Protein AF-A0A1L7CNI6-F1 (afdb_monomer_lite)

pLDDT: mean 79.96, std 14.95, range [36.31, 97.69]

Foldseek 3Di:
DPDDADDPVLLVLLVVLVVVVVVVDDLVRSCVVVVHDSVSSVVSVVSCCVPDDPVVVVVVLVVLLVVLVVLLVVLVVVVVVPPVVSVVVNVVSVVVNCVSVVVPPDPPPPPPPPDPVVVVVVVVVVVVVVVVVPD

Radius of gyration: 25.31 Å; chains: 1; bounding box: 78×44×51 Å

Sequence (135 aa):
MTARGMTPKRRERANKVVALHDGGATFEQIAKQLGVSYQSVRTDYEKAMDETRPEQARQVFQKLDRRLNKLHMVCWNKAMKGDLKAVKLSADICKQIAELWGVNGAIKMDVEVSGGEDFAGLLDSIQREVADSGV

Secondary structure (DSSP, 8-state):
----PPPHHHHHHHHHHHHHHHTT--HHHHHHHHTS-HHHHHHHHHHHHHH--HHHHHHHHHHHHHHHHHHHHHHHHHHTTT-HHHHHHHHHHHHHHHHHTTTT----------HHHHHHHHHHHHHHHHHHT--

Structure (mmCIF, N/CA/C/O backbone):
data_AF-A0A1L7CNI6-F1
#
_entry.id   AF-A0A1L7CNI6-F1
#
loop_
_atom_site.group_PDB
_atom_site.id
_atom_site.type_symbol
_atom_site.label_atom_id
_atom_site.label_alt_id
_atom_site.label_comp_id
_atom_site.label_asym_id
_atom_site.label_entity_id
_atom_site.label_seq_id
_atom_site.pdbx_PDB_ins_code
_atom_site.Cartn_x
_atom_site.Cartn_y
_atom_site.Cartn_z
_atom_site.occupancy
_atom_site.B_iso_or_equiv
_atom_site.auth_seq_id
_atom_site.auth_comp_id
_atom_site.auth_asym_id
_atom_site.auth_atom_id
_atom_site.pdbx_PDB_model_num
ATOM 1 N N . MET A 1 1 ? 0.618 16.740 23.839 1.00 36.31 1 MET A N 1
ATOM 2 C CA . MET A 1 1 ? -0.616 16.074 24.313 1.00 36.31 1 MET A CA 1
ATOM 3 C C . MET A 1 1 ? -0.646 14.666 23.742 1.00 36.31 1 MET A C 1
ATOM 5 O O . MET A 1 1 ? -0.835 14.513 22.544 1.00 36.31 1 MET A O 1
ATOM 9 N N . THR A 1 2 ? -0.373 13.648 24.553 1.00 41.44 2 THR A N 1
ATOM 10 C CA . THR A 1 2 ? -0.421 12.238 24.137 1.00 41.44 2 THR A CA 1
ATOM 11 C C . THR A 1 2 ? -1.870 11.875 23.821 1.00 41.44 2 THR A C 1
ATOM 13 O O . THR A 1 2 ? -2.725 11.892 24.706 1.00 41.44 2 THR A O 1
ATOM 16 N N . ALA A 1 3 ? -2.177 11.635 22.544 1.00 55.88 3 ALA A N 1
ATOM 17 C CA . ALA A 1 3 ? -3.527 11.307 22.106 1.00 55.88 3 ALA A CA 1
ATOM 18 C C . ALA A 1 3 ? -4.042 10.069 22.859 1.00 55.88 3 ALA A C 1
ATOM 20 O O . ALA A 1 3 ? -3.361 9.048 22.954 1.00 55.88 3 ALA A O 1
ATOM 21 N N . ARG A 1 4 ? -5.248 10.170 23.423 1.00 65.62 4 ARG A N 1
ATOM 22 C CA . ARG A 1 4 ? -5.923 9.069 24.119 1.00 65.62 4 ARG A CA 1
ATOM 23 C C . ARG A 1 4 ? -6.157 7.941 23.101 1.00 65.62 4 ARG A C 1
ATOM 25 O O . ARG A 1 4 ? -6.874 8.158 22.128 1.00 65.62 4 ARG A O 1
ATOM 32 N N . GLY A 1 5 ? -5.533 6.777 23.301 1.00 71.94 5 GLY A N 1
ATOM 33 C CA . GLY A 1 5 ? -5.673 5.622 22.401 1.00 71.94 5 GLY A CA 1
ATOM 34 C C . GLY A 1 5 ? -7.112 5.094 22.300 1.00 71.94 5 GLY A C 1
ATOM 35 O O . GLY A 1 5 ? -7.994 5.497 23.066 1.00 71.94 5 GLY A O 1
ATOM 36 N N . MET A 1 6 ? -7.364 4.177 21.360 1.00 84.94 6 MET A N 1
ATOM 37 C CA . MET A 1 6 ? -8.686 3.584 21.133 1.00 84.94 6 MET A CA 1
ATOM 38 C C . MET A 1 6 ? -9.289 2.962 22.403 1.00 84.94 6 MET A C 1
ATOM 40 O O . MET A 1 6 ? -8.604 2.335 23.216 1.00 84.94 6 MET A O 1
ATOM 44 N N . THR A 1 7 ? -10.613 3.082 22.552 1.00 90.88 7 THR A N 1
ATOM 45 C CA . THR A 1 7 ? -11.353 2.375 23.608 1.00 90.88 7 THR A CA 1
ATOM 46 C C . THR A 1 7 ? -11.296 0.856 23.379 1.00 90.88 7 THR A C 1
ATOM 48 O O . THR A 1 7 ? -11.183 0.426 22.228 1.00 90.88 7 THR A O 1
ATOM 51 N N . PRO A 1 8 ? -11.429 0.009 24.420 1.00 89.94 8 PRO A N 1
ATOM 52 C CA . PRO A 1 8 ? -11.332 -1.448 24.268 1.00 89.94 8 PRO A CA 1
ATOM 53 C C . PRO A 1 8 ? -12.304 -2.029 23.229 1.00 89.94 8 PRO A C 1
ATOM 55 O O . PRO A 1 8 ? -11.893 -2.780 22.349 1.00 89.94 8 PRO A O 1
ATOM 58 N N . LYS A 1 9 ? -13.573 -1.595 23.257 1.00 92.19 9 LYS A N 1
ATOM 59 C CA . LYS A 1 9 ? -14.595 -2.012 22.278 1.00 92.19 9 LYS A CA 1
ATOM 60 C C . LYS A 1 9 ? -14.229 -1.618 20.847 1.00 92.19 9 LYS A C 1
ATOM 62 O O . LYS A 1 9 ? -14.463 -2.372 19.906 1.00 92.19 9 LYS A O 1
ATOM 67 N N . ARG A 1 10 ? -13.660 -0.421 20.674 1.00 93.00 10 ARG A N 1
ATOM 68 C CA . ARG A 1 10 ? -13.224 0.056 19.362 1.00 93.00 10 ARG A CA 1
ATOM 69 C C . ARG A 1 10 ? -12.016 -0.735 18.869 1.00 93.00 10 ARG A C 1
ATOM 71 O O . ARG A 1 10 ? -11.997 -1.109 17.705 1.00 93.00 10 ARG A O 1
ATOM 78 N N . ARG A 1 11 ? -11.076 -1.066 19.757 1.00 90.94 11 ARG A N 1
ATOM 79 C CA . ARG A 1 11 ? -9.908 -1.896 19.444 1.00 90.94 11 ARG A CA 1
ATOM 80 C C . ARG A 1 11 ? -10.300 -3.306 19.002 1.00 90.94 11 ARG A C 1
ATOM 82 O O . ARG A 1 11 ? -9.776 -3.791 18.010 1.00 90.94 11 ARG A O 1
ATOM 89 N N . GLU A 1 12 ? -11.260 -3.946 19.671 1.00 92.81 12 GLU A N 1
ATOM 90 C CA . GLU A 1 12 ? -11.782 -5.247 19.224 1.00 92.81 12 GLU A CA 1
ATOM 91 C C . GLU A 1 12 ? -12.392 -5.182 17.824 1.00 92.81 12 GLU A C 1
ATOM 93 O O . GLU A 1 12 ? -12.135 -6.053 16.991 1.00 92.81 12 GLU A O 1
ATOM 98 N N . ARG A 1 13 ? -13.196 -4.149 17.546 1.00 94.75 13 ARG A N 1
ATOM 99 C CA . ARG A 1 13 ? -13.771 -3.961 16.212 1.00 94.75 13 ARG A CA 1
ATOM 100 C C . ARG A 1 13 ? -12.679 -3.711 15.176 1.00 94.75 13 ARG A C 1
ATOM 102 O O . ARG A 1 13 ? -12.708 -4.339 14.125 1.00 94.75 13 ARG A O 1
ATOM 109 N N . ALA A 1 14 ? -11.701 -2.871 15.495 1.00 91.31 14 ALA A N 1
ATOM 110 C CA . ALA A 1 14 ? -10.562 -2.582 14.637 1.00 91.31 14 ALA A CA 1
ATOM 111 C C . ALA A 1 14 ? -9.753 -3.852 14.309 1.00 91.31 14 ALA A C 1
ATOM 113 O O . ALA A 1 14 ? -9.476 -4.114 13.143 1.00 91.31 14 ALA A O 1
ATOM 114 N N . ASN A 1 15 ? -9.498 -4.720 15.295 1.00 89.38 15 ASN A N 1
ATOM 115 C CA . ASN A 1 15 ? -8.850 -6.017 15.072 1.00 89.38 15 ASN A CA 1
ATOM 116 C C . ASN A 1 15 ? -9.653 -6.919 14.116 1.00 89.38 15 ASN A C 1
ATOM 118 O O . ASN A 1 15 ? -9.074 -7.562 13.242 1.00 89.38 15 ASN A O 1
ATOM 122 N N . LYS A 1 16 ? -10.988 -6.949 14.241 1.00 93.38 16 LYS A N 1
ATOM 123 C CA . LYS A 1 16 ? -11.863 -7.692 13.314 1.00 93.38 16 LYS A CA 1
ATOM 124 C C . LYS A 1 16 ? -11.824 -7.107 11.904 1.00 93.38 16 LYS A C 1
ATOM 126 O O . LYS A 1 16 ? -11.783 -7.864 10.940 1.00 93.38 16 LYS A O 1
ATOM 131 N N . VAL A 1 17 ? -11.817 -5.779 11.785 1.00 92.00 17 VAL A N 1
ATOM 132 C CA . VAL A 1 17 ? -11.690 -5.082 10.498 1.00 92.00 17 VAL A CA 1
ATOM 133 C C . VAL A 1 17 ? -10.380 -5.464 9.810 1.00 92.00 17 VAL A C 1
ATOM 135 O O . VAL A 1 17 ? -10.413 -5.857 8.647 1.00 92.00 17 VAL A O 1
ATOM 138 N N . VAL A 1 18 ? -9.252 -5.417 10.528 1.00 87.00 18 VAL A N 1
ATOM 139 C CA . VAL A 1 18 ? -7.943 -5.823 9.995 1.00 87.00 18 VAL A CA 1
ATOM 140 C C . VAL A 1 18 ? -7.970 -7.280 9.546 1.00 87.00 18 VAL A C 1
ATOM 142 O O . VAL A 1 18 ? -7.639 -7.553 8.400 1.00 87.00 18 VAL A O 1
ATOM 145 N N . ALA A 1 19 ? -8.449 -8.200 10.388 1.00 84.25 19 ALA A N 1
ATOM 146 C CA . ALA A 1 19 ? -8.500 -9.623 10.056 1.00 84.25 19 ALA A CA 1
ATOM 147 C C . ALA A 1 19 ? -9.363 -9.928 8.815 1.00 84.25 19 ALA A C 1
ATOM 149 O O . ALA A 1 19 ? -8.970 -10.727 7.964 1.00 84.25 19 ALA A O 1
ATOM 150 N N . LEU A 1 20 ? -10.528 -9.286 8.679 1.00 84.19 20 LEU A N 1
ATOM 151 C CA . LEU A 1 20 ? -11.419 -9.480 7.529 1.00 84.19 20 LEU A CA 1
ATOM 152 C C . LEU A 1 20 ? -10.848 -8.868 6.247 1.00 84.19 20 LEU A C 1
ATOM 154 O O . LEU A 1 20 ? -10.873 -9.508 5.194 1.00 84.19 20 LEU A O 1
ATOM 158 N N . HIS A 1 21 ? -10.295 -7.656 6.338 1.00 84.31 21 HIS A N 1
ATOM 159 C CA . HIS A 1 21 ? -9.604 -7.025 5.215 1.00 84.31 21 HIS A CA 1
ATOM 160 C C . HIS A 1 21 ? -8.386 -7.858 4.805 1.00 84.31 21 HIS A C 1
ATOM 162 O O . HIS A 1 21 ? -8.094 -8.044 3.620 1.00 84.31 21 HIS A O 1
ATOM 168 N N . ASP A 1 22 ? -7.726 -8.476 5.785 1.00 76.75 22 ASP A N 1
ATOM 169 C CA . ASP A 1 22 ? -6.652 -9.404 5.523 1.00 76.75 22 ASP A CA 1
ATOM 170 C C . ASP A 1 22 ? -7.119 -10.677 4.809 1.00 76.75 22 ASP A C 1
ATOM 172 O O . ASP A 1 22 ? -6.434 -11.155 3.897 1.00 76.75 22 ASP A O 1
ATOM 176 N N . GLY A 1 23 ? -8.310 -11.169 5.131 1.00 74.56 23 GLY A N 1
ATOM 177 C CA . GLY A 1 23 ? -8.994 -12.223 4.383 1.00 74.56 23 GLY A CA 1
ATOM 178 C C . GLY A 1 23 ? -9.396 -11.830 2.954 1.00 74.56 23 GLY A C 1
ATOM 179 O O . GLY A 1 23 ? -9.768 -12.703 2.176 1.00 74.56 23 GLY A O 1
ATOM 180 N N . GLY A 1 24 ? -9.278 -10.551 2.577 1.00 76.88 24 GLY A N 1
ATOM 181 C CA . GLY A 1 24 ? -9.600 -10.038 1.243 1.00 76.88 24 GLY A CA 1
ATOM 182 C C . GLY A 1 24 ? -10.989 -9.413 1.113 1.00 76.88 24 GLY A C 1
ATOM 183 O O . GLY A 1 24 ? -11.384 -9.085 -0.004 1.00 76.88 24 GLY A O 1
ATOM 184 N N . ALA A 1 25 ? -11.723 -9.235 2.214 1.00 80.56 25 ALA A N 1
ATOM 185 C CA . ALA A 1 25 ? -13.000 -8.530 2.191 1.00 80.56 25 ALA A CA 1
ATOM 186 C C . ALA A 1 25 ? -12.799 -7.021 1.950 1.00 80.56 25 ALA A C 1
ATOM 188 O O . ALA A 1 25 ? -11.878 -6.415 2.503 1.00 80.56 25 ALA A O 1
ATOM 189 N N . THR A 1 26 ? -13.677 -6.400 1.158 1.00 85.56 26 THR A N 1
ATOM 190 C CA . THR A 1 26 ? -13.692 -4.938 0.979 1.00 85.56 26 THR A CA 1
ATOM 191 C C . THR A 1 26 ? -14.268 -4.244 2.214 1.00 85.56 26 THR A C 1
ATOM 193 O O . THR A 1 26 ? -15.004 -4.848 2.999 1.00 85.56 26 THR A O 1
ATOM 196 N N . PHE A 1 27 ? -13.986 -2.954 2.400 1.00 83.56 27 PHE A N 1
ATOM 197 C CA . PHE A 1 27 ? -14.525 -2.209 3.542 1.00 83.56 27 PHE A CA 1
ATOM 198 C C . PHE A 1 27 ? -16.057 -2.129 3.542 1.00 83.56 27 PHE A C 1
ATOM 200 O O . PHE A 1 27 ? -16.656 -2.137 4.613 1.00 83.56 27 PHE A O 1
ATOM 207 N N . GLU A 1 28 ? -16.710 -2.126 2.379 1.00 91.44 28 GLU A N 1
ATOM 208 C CA . GLU A 1 28 ? -18.171 -2.194 2.260 1.00 91.44 28 GLU A CA 1
ATOM 209 C C . GLU A 1 28 ? -18.718 -3.541 2.745 1.00 91.44 28 GLU A C 1
ATOM 211 O O . GLU A 1 28 ? -19.707 -3.587 3.481 1.00 91.44 28 GLU A O 1
ATOM 216 N N . GLN A 1 29 ? -18.058 -4.643 2.372 1.00 85.94 29 GLN A N 1
ATOM 217 C CA . GLN A 1 29 ? -18.419 -5.986 2.834 1.00 85.94 29 GLN A CA 1
ATOM 218 C C . GLN A 1 29 ? -18.256 -6.097 4.354 1.00 85.94 29 GLN A C 1
ATOM 220 O O . GLN A 1 29 ? -19.144 -6.605 5.039 1.00 85.94 29 GLN A O 1
ATOM 225 N N . ILE A 1 30 ? -17.164 -5.547 4.886 1.00 91.75 30 ILE A N 1
ATOM 226 C CA . ILE A 1 30 ? -16.872 -5.525 6.322 1.00 91.75 30 ILE A CA 1
ATOM 227 C C . ILE A 1 30 ? -17.878 -4.650 7.077 1.00 91.75 30 ILE A C 1
ATOM 229 O O . ILE A 1 30 ? -18.378 -5.058 8.121 1.00 91.75 30 ILE A O 1
ATOM 233 N N . ALA A 1 31 ? -18.218 -3.473 6.549 1.00 96.81 31 ALA A N 1
ATOM 234 C CA . ALA A 1 31 ? -19.202 -2.564 7.135 1.00 96.81 31 ALA A CA 1
ATOM 235 C C . ALA A 1 31 ? -20.565 -3.247 7.279 1.00 96.81 31 ALA A C 1
ATOM 237 O O . ALA A 1 31 ? -21.151 -3.257 8.364 1.00 96.81 31 ALA A O 1
ATOM 238 N N . LYS A 1 32 ? -21.013 -3.912 6.206 1.00 97.62 32 LYS A N 1
ATOM 239 C CA . LYS A 1 32 ? -22.242 -4.708 6.203 1.00 97.62 32 LYS A CA 1
ATOM 240 C C . LYS A 1 32 ? -22.177 -5.859 7.209 1.00 97.62 32 LYS A C 1
ATOM 242 O O . LYS A 1 32 ? -23.133 -6.070 7.946 1.00 97.62 32 LYS A O 1
ATOM 247 N N . GLN A 1 33 ? -21.059 -6.584 7.259 1.00 96.88 33 GLN A N 1
ATOM 248 C CA . GLN A 1 33 ? -20.880 -7.729 8.154 1.00 96.88 33 GLN A CA 1
ATOM 249 C C . GLN A 1 33 ? -20.837 -7.330 9.635 1.00 96.88 33 GLN A C 1
ATOM 251 O O . GLN A 1 33 ? -21.362 -8.048 10.482 1.00 96.88 33 GLN A O 1
ATOM 256 N N . LEU A 1 34 ? -20.207 -6.201 9.959 1.00 96.69 34 LEU A N 1
ATOM 257 C CA . LEU A 1 34 ? -20.039 -5.723 11.333 1.00 96.69 34 LEU A CA 1
ATOM 258 C C . LEU A 1 34 ? -21.170 -4.792 11.796 1.00 96.69 34 LEU A C 1
ATOM 260 O O . LEU A 1 34 ? -21.167 -4.382 12.956 1.00 96.69 34 LEU A O 1
ATOM 264 N N . GLY A 1 35 ? -22.114 -4.448 10.916 1.00 97.44 35 GLY A N 1
ATOM 265 C CA . GLY A 1 35 ? -23.239 -3.567 11.234 1.00 97.44 35 GLY A CA 1
ATOM 266 C C . GLY A 1 35 ? -22.813 -2.134 11.567 1.00 97.44 35 GLY A C 1
ATOM 267 O O . GLY A 1 35 ? -23.409 -1.498 12.432 1.00 97.44 35 GLY A O 1
ATOM 268 N N . VAL A 1 36 ? -21.760 -1.629 10.921 1.00 97.12 36 VAL A N 1
ATOM 269 C CA . VAL A 1 36 ? -21.238 -0.267 11.130 1.00 97.12 36 VAL A CA 1
ATOM 270 C C . VAL A 1 36 ? -21.078 0.467 9.803 1.00 97.12 36 VAL A C 1
ATOM 272 O O . VAL A 1 36 ? -21.118 -0.139 8.737 1.00 97.12 36 VAL A O 1
ATOM 275 N N . SER A 1 37 ? -20.889 1.787 9.850 1.00 97.69 37 SER A N 1
ATOM 276 C CA . SER A 1 37 ? -20.674 2.572 8.631 1.00 97.69 37 SER A CA 1
ATOM 277 C C . SER A 1 37 ? -19.333 2.238 7.963 1.00 97.69 37 SER A C 1
ATOM 279 O O . SER A 1 37 ? -18.350 1.933 8.644 1.00 97.69 37 SER A O 1
ATOM 281 N N . TYR A 1 38 ? -19.271 2.383 6.636 1.00 95.56 38 TYR A N 1
ATOM 282 C CA . TYR A 1 38 ? -18.022 2.307 5.868 1.00 95.56 38 TYR A CA 1
ATOM 283 C C . TYR A 1 38 ? -16.935 3.221 6.450 1.00 95.56 38 TYR A C 1
ATOM 285 O O . TYR A 1 38 ? -15.796 2.797 6.643 1.00 95.56 38 TYR A O 1
ATOM 293 N N . GLN A 1 39 ? -17.306 4.456 6.807 1.00 95.44 39 GLN A N 1
ATOM 294 C CA . GLN A 1 39 ? -16.376 5.425 7.382 1.00 95.44 39 GLN A CA 1
ATOM 295 C C . GLN A 1 39 ? -15.787 4.914 8.703 1.00 95.44 39 GLN A C 1
ATOM 297 O O . GLN A 1 39 ? -14.589 5.036 8.932 1.00 95.44 39 GLN A O 1
ATOM 302 N N . SER A 1 40 ? -16.604 4.273 9.549 1.00 94.81 40 SER A N 1
ATOM 303 C CA . SER A 1 40 ? -16.139 3.669 10.803 1.00 94.81 40 SER A CA 1
ATOM 304 C C . SER A 1 40 ? -15.151 2.529 10.564 1.00 94.81 40 SER A C 1
ATOM 306 O O . SER A 1 40 ? -14.150 2.456 11.268 1.00 94.81 40 SER A O 1
ATOM 308 N N . VAL A 1 41 ? -15.402 1.672 9.567 1.00 92.00 41 VAL A N 1
ATOM 309 C CA . VAL A 1 41 ? -14.471 0.601 9.171 1.00 92.00 41 VAL A CA 1
ATOM 310 C C . VAL A 1 41 ? -13.138 1.190 8.728 1.00 92.00 41 VAL A C 1
ATOM 312 O O . VAL A 1 41 ? -12.096 0.773 9.227 1.00 92.00 41 VAL A O 1
ATOM 315 N N . ARG A 1 42 ? -13.168 2.195 7.847 1.00 88.38 42 ARG A N 1
ATOM 316 C CA . ARG A 1 42 ? -11.960 2.852 7.347 1.00 88.38 42 ARG A CA 1
ATOM 317 C C . ARG A 1 42 ? -11.143 3.484 8.473 1.00 88.38 42 ARG A C 1
ATOM 319 O O . ARG A 1 42 ? -9.958 3.200 8.593 1.00 88.38 42 ARG A O 1
ATOM 326 N N . THR A 1 43 ? -11.779 4.279 9.335 1.00 91.12 43 THR A N 1
ATOM 327 C CA . THR A 1 43 ? -11.082 4.939 10.447 1.00 91.12 43 THR A CA 1
ATOM 328 C C . THR A 1 43 ? -10.540 3.935 11.464 1.00 91.12 43 THR A C 1
ATOM 330 O O . THR A 1 43 ? -9.484 4.166 12.043 1.00 91.12 43 THR A O 1
ATOM 333 N N . ASP A 1 44 ? -11.241 2.828 11.711 1.00 90.88 44 ASP A N 1
ATOM 334 C CA . ASP A 1 44 ? -10.752 1.787 12.616 1.00 90.88 44 ASP A CA 1
ATOM 335 C C . ASP A 1 44 ? -9.590 0.997 12.016 1.00 90.88 44 ASP A C 1
ATOM 337 O O . ASP A 1 44 ? -8.664 0.663 12.746 1.00 90.88 44 ASP A O 1
ATOM 341 N N . TYR A 1 45 ? -9.599 0.742 10.706 1.00 87.56 45 TYR A N 1
ATOM 342 C CA . TYR A 1 45 ? -8.458 0.154 10.006 1.00 87.56 45 TYR A CA 1
ATOM 343 C C . TYR A 1 45 ? -7.237 1.078 10.069 1.00 87.56 45 TYR A C 1
ATOM 345 O O . TYR A 1 45 ? -6.169 0.648 10.488 1.00 87.56 45 TYR A O 1
ATOM 353 N N . GLU A 1 46 ? -7.404 2.360 9.729 1.00 82.44 46 GLU A N 1
ATOM 354 C CA . GLU A 1 46 ? -6.339 3.371 9.787 1.00 82.44 46 GLU A CA 1
ATOM 355 C C . GLU A 1 46 ? -5.781 3.504 11.212 1.00 82.44 46 GLU A C 1
ATOM 357 O O . GLU A 1 46 ? -4.574 3.414 11.416 1.00 82.44 46 GLU A O 1
ATOM 362 N N . LYS A 1 47 ? -6.649 3.612 12.227 1.00 84.81 47 LYS A N 1
ATOM 363 C CA . LYS A 1 47 ? -6.209 3.684 13.627 1.00 84.81 47 LYS A CA 1
ATOM 364 C C . LYS A 1 47 ? -5.591 2.390 14.130 1.00 84.81 47 LYS A C 1
ATOM 366 O O . LYS A 1 47 ? -4.684 2.466 14.950 1.00 84.81 47 LYS A O 1
ATOM 371 N N . ALA A 1 48 ? -6.057 1.226 13.673 1.00 83.88 48 ALA A N 1
ATOM 372 C CA . ALA A 1 48 ? -5.389 -0.032 13.973 1.00 83.88 48 ALA A CA 1
ATOM 373 C C . ALA A 1 48 ? -3.966 0.018 13.440 1.00 83.88 48 ALA A C 1
ATOM 375 O O . ALA A 1 48 ? -3.059 -0.161 14.240 1.00 83.88 48 ALA A O 1
ATOM 376 N N . MET A 1 49 ? -3.777 0.341 12.155 1.00 75.88 49 MET A N 1
ATOM 377 C CA . MET A 1 49 ? -2.461 0.466 11.518 1.00 75.88 49 MET A CA 1
ATOM 378 C C . MET A 1 49 ? -1.553 1.473 12.245 1.00 75.88 49 MET A C 1
ATOM 380 O O . MET A 1 49 ? -0.411 1.134 12.540 1.00 75.88 49 MET A O 1
ATOM 384 N N . ASP A 1 50 ? -2.073 2.646 12.624 1.00 74.81 50 ASP A N 1
ATOM 385 C CA . ASP A 1 50 ? -1.341 3.664 13.399 1.00 74.81 50 ASP A CA 1
ATOM 386 C C . ASP A 1 50 ? -0.933 3.177 14.802 1.00 74.81 50 ASP A C 1
ATOM 388 O O . ASP A 1 50 ? 0.169 3.455 15.270 1.00 74.81 50 ASP A O 1
ATOM 392 N N . GLU A 1 51 ? -1.833 2.481 15.508 1.00 77.44 51 GLU A N 1
ATOM 393 C CA . GLU A 1 51 ? -1.569 1.918 16.842 1.00 77.44 51 GLU A CA 1
ATOM 394 C C . GLU A 1 51 ? -0.759 0.617 16.771 1.00 77.44 51 GLU A C 1
ATOM 396 O O . GLU A 1 51 ? -0.395 0.049 17.810 1.00 77.44 51 GLU A O 1
ATOM 401 N N . THR A 1 52 ? -0.492 0.106 15.566 1.00 64.69 52 THR A N 1
ATOM 402 C CA . THR A 1 52 ? 0.121 -1.201 15.427 1.00 64.69 52 THR A CA 1
ATOM 403 C C . THR A 1 52 ? 1.598 -1.154 15.808 1.00 64.69 52 THR A C 1
ATOM 405 O O . THR A 1 52 ? 2.369 -0.310 15.357 1.00 64.69 52 THR A O 1
ATOM 408 N N . ARG A 1 53 ? 2.020 -2.126 16.621 1.00 56.84 53 ARG A N 1
ATOM 409 C CA . ARG A 1 53 ? 3.433 -2.393 16.887 1.00 56.84 53 ARG A CA 1
ATOM 410 C C . ARG A 1 53 ? 4.145 -2.797 15.581 1.00 56.84 53 ARG A C 1
ATOM 412 O O . ARG A 1 53 ? 3.508 -3.334 14.676 1.00 56.84 53 ARG A O 1
ATOM 419 N N . PRO A 1 54 ? 5.471 -2.599 15.481 1.00 59.50 54 PRO A N 1
ATOM 420 C CA . PRO A 1 54 ? 6.256 -2.852 14.265 1.00 59.50 54 PRO A CA 1
ATOM 421 C C . PRO A 1 54 ? 6.059 -4.232 13.608 1.00 59.50 54 PRO A C 1
ATOM 423 O O . PRO A 1 54 ? 6.343 -4.392 12.422 1.00 59.50 54 PRO A O 1
ATOM 426 N N . GLU A 1 55 ? 5.555 -5.234 14.332 1.00 56.97 55 GLU A N 1
ATOM 427 C CA . GLU A 1 55 ? 5.326 -6.574 13.794 1.00 56.97 55 GLU A CA 1
ATOM 428 C C . GLU A 1 55 ? 4.138 -6.692 12.835 1.00 56.97 55 GLU A C 1
ATOM 430 O O . GLU A 1 55 ? 4.301 -7.315 11.787 1.00 56.97 55 GLU A O 1
ATOM 435 N N . GLN A 1 56 ? 2.965 -6.100 13.100 1.00 57.56 56 GLN A N 1
ATOM 436 C CA . GLN A 1 56 ? 1.865 -6.231 12.133 1.00 57.56 56 GLN A CA 1
ATOM 437 C C . GLN A 1 56 ? 2.009 -5.265 10.945 1.00 57.56 56 GLN A C 1
ATOM 439 O O . GLN A 1 56 ? 1.599 -5.609 9.839 1.00 57.56 56 GLN A O 1
ATOM 444 N N . ALA A 1 57 ? 2.707 -4.134 11.109 1.00 64.38 57 ALA A N 1
ATOM 445 C CA . ALA A 1 57 ? 3.162 -3.328 9.970 1.00 64.38 57 ALA A CA 1
ATOM 446 C C . ALA A 1 57 ? 4.079 -4.151 9.041 1.00 64.38 57 ALA A C 1
ATOM 448 O O . ALA A 1 57 ? 3.890 -4.162 7.822 1.00 64.38 57 ALA A O 1
ATOM 449 N N . ARG A 1 58 ? 5.004 -4.941 9.614 1.00 65.88 58 ARG A N 1
ATOM 450 C CA . ARG A 1 58 ? 5.793 -5.928 8.854 1.00 65.88 58 ARG A CA 1
ATOM 451 C C . ARG A 1 58 ? 4.915 -6.988 8.187 1.00 65.88 58 ARG A C 1
ATOM 453 O O . ARG A 1 58 ? 5.204 -7.358 7.054 1.00 65.88 58 ARG A O 1
ATOM 460 N N . GLN A 1 59 ? 3.844 -7.464 8.826 1.00 69.25 59 GLN A N 1
ATOM 461 C CA . GLN A 1 59 ? 2.936 -8.447 8.213 1.00 69.25 59 GLN A CA 1
ATOM 462 C C . GLN A 1 59 ? 2.202 -7.884 6.987 1.00 69.25 59 GLN A C 1
ATOM 464 O O . GLN A 1 59 ? 2.134 -8.559 5.955 1.00 69.25 59 GLN A O 1
ATOM 469 N N . VAL A 1 60 ? 1.702 -6.645 7.065 1.00 72.69 60 VAL A N 1
ATOM 470 C CA . VAL A 1 60 ? 1.060 -5.953 5.932 1.00 72.69 60 VAL A CA 1
ATOM 471 C C . VAL A 1 60 ? 2.058 -5.751 4.792 1.00 72.69 60 VAL A C 1
ATOM 473 O O . VAL A 1 60 ? 1.757 -6.085 3.643 1.00 72.69 60 VAL A O 1
ATOM 476 N N . PHE A 1 61 ? 3.271 -5.302 5.117 1.00 79.31 61 PHE A N 1
ATOM 477 C CA . PHE A 1 61 ? 4.362 -5.139 4.159 1.00 79.31 61 PHE A CA 1
ATOM 478 C C . PHE A 1 61 ? 4.698 -6.454 3.438 1.00 79.31 61 PHE A C 1
ATOM 480 O O . PHE A 1 61 ? 4.615 -6.541 2.215 1.00 79.31 61 PHE A O 1
ATOM 487 N N . GLN A 1 62 ? 4.982 -7.520 4.195 1.00 76.06 62 GLN A N 1
ATOM 488 C CA . GLN A 1 62 ? 5.309 -8.851 3.662 1.00 76.06 62 GLN A CA 1
ATOM 489 C C . GLN A 1 62 ? 4.182 -9.443 2.812 1.00 76.06 62 GLN A C 1
ATOM 491 O O . GLN A 1 62 ? 4.400 -10.285 1.938 1.00 76.06 62 GLN A O 1
ATOM 496 N N . LYS A 1 63 ? 2.935 -9.081 3.100 1.00 82.31 63 LYS A N 1
ATOM 497 C CA . LYS A 1 63 ? 1.787 -9.536 2.325 1.00 82.31 63 LYS A CA 1
ATOM 498 C C . LYS A 1 63 ? 1.672 -8.808 0.992 1.00 82.31 63 LYS A C 1
ATOM 500 O O . LYS A 1 63 ? 1.413 -9.469 -0.016 1.00 82.31 63 LYS A O 1
ATOM 505 N N . LEU A 1 64 ? 1.841 -7.486 0.983 1.00 86.81 64 LEU A N 1
ATOM 506 C CA . LEU A 1 64 ? 1.854 -6.697 -0.250 1.00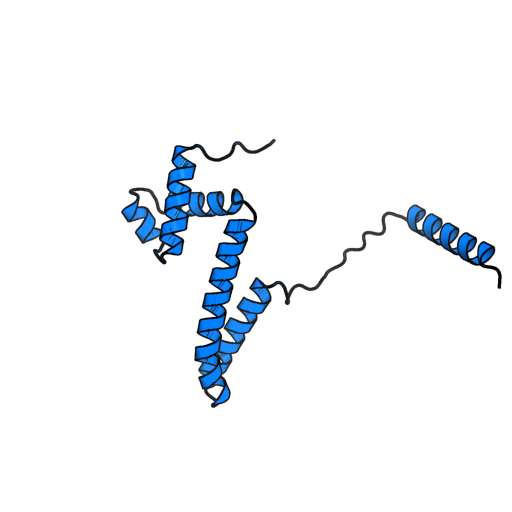 86.81 64 LEU A CA 1
ATOM 507 C C . LEU A 1 64 ? 3.016 -7.123 -1.144 1.00 86.81 64 LEU A C 1
ATOM 509 O O . LEU A 1 64 ? 2.783 -7.432 -2.311 1.00 86.81 64 LEU A O 1
ATOM 513 N N . ASP A 1 65 ? 4.208 -7.282 -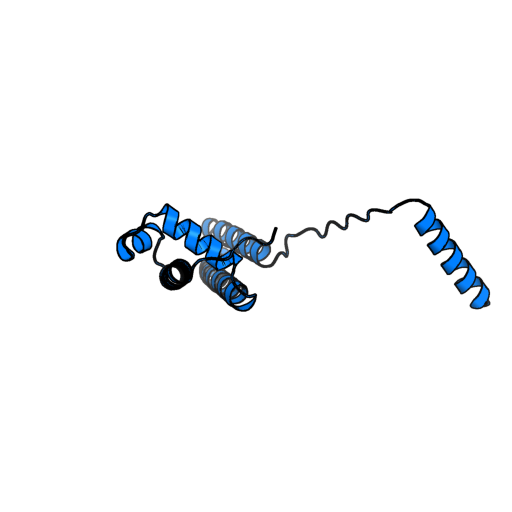0.571 1.00 85.69 65 ASP A N 1
ATOM 514 C CA . ASP A 1 65 ? 5.385 -7.801 -1.268 1.00 85.69 65 ASP A CA 1
ATOM 515 C C . ASP A 1 65 ? 5.098 -9.159 -1.935 1.00 85.69 65 ASP A C 1
ATOM 517 O O . ASP A 1 65 ? 5.259 -9.316 -3.147 1.00 85.69 65 ASP A O 1
ATOM 521 N N . ARG A 1 66 ? 4.539 -10.130 -1.196 1.00 83.94 66 ARG A N 1
ATOM 522 C CA . ARG A 1 66 ? 4.163 -11.438 -1.765 1.00 83.94 66 ARG A CA 1
ATOM 523 C C . ARG A 1 66 ? 3.121 -11.343 -2.881 1.00 83.94 66 ARG A C 1
ATOM 525 O O . ARG A 1 66 ? 3.185 -12.120 -3.833 1.00 83.94 66 ARG A O 1
ATOM 532 N N . ARG A 1 67 ? 2.131 -10.449 -2.769 1.00 89.19 67 ARG A N 1
ATOM 533 C CA . ARG A 1 67 ? 1.093 -10.265 -3.802 1.00 89.19 67 ARG A CA 1
ATOM 534 C C . ARG A 1 67 ? 1.688 -9.671 -5.077 1.00 89.19 67 ARG A C 1
ATOM 536 O O . ARG A 1 67 ? 1.438 -10.210 -6.154 1.00 89.19 67 ARG A O 1
ATOM 543 N N . LEU A 1 68 ? 2.498 -8.623 -4.945 1.00 92.69 68 LEU A N 1
ATOM 544 C CA . LEU A 1 68 ? 3.157 -7.968 -6.073 1.00 92.69 68 LEU A CA 1
ATOM 545 C C . LEU A 1 68 ? 4.137 -8.915 -6.770 1.00 92.69 68 LEU A C 1
ATOM 547 O O . LEU A 1 68 ? 4.061 -9.064 -7.985 1.00 92.69 68 LEU A O 1
ATOM 551 N N . ASN A 1 69 ? 4.961 -9.652 -6.020 1.00 87.12 69 ASN A N 1
ATOM 552 C CA . ASN A 1 69 ? 5.881 -10.636 -6.599 1.00 87.12 69 ASN A CA 1
ATOM 553 C C . ASN A 1 69 ? 5.150 -11.767 -7.344 1.00 87.12 69 ASN A C 1
ATOM 555 O O . ASN A 1 69 ? 5.580 -12.179 -8.422 1.00 87.12 69 ASN A O 1
ATOM 559 N N . LYS A 1 70 ? 4.006 -12.247 -6.832 1.00 89.12 70 LYS A N 1
ATOM 560 C CA . LYS A 1 70 ? 3.182 -13.241 -7.546 1.00 89.12 70 LYS A CA 1
ATOM 561 C C . LYS A 1 70 ? 2.638 -12.704 -8.868 1.00 89.12 70 LYS A C 1
ATOM 563 O O . LYS A 1 70 ? 2.705 -13.409 -9.873 1.00 89.12 70 LYS A O 1
ATOM 568 N N . LEU A 1 71 ? 2.112 -11.477 -8.878 1.00 91.12 71 LEU A N 1
ATOM 569 C CA . LEU A 1 71 ? 1.644 -10.833 -10.110 1.00 91.12 71 LEU A CA 1
ATOM 570 C C . LEU A 1 71 ? 2.799 -10.621 -11.092 1.00 91.12 71 LEU A C 1
ATOM 572 O O . LEU A 1 71 ? 2.661 -10.932 -12.276 1.00 91.12 71 LEU A O 1
ATOM 576 N N . HIS A 1 72 ? 3.950 -10.176 -10.585 1.00 91.69 72 HIS A N 1
ATOM 577 C CA . HIS A 1 72 ? 5.150 -9.968 -11.380 1.00 91.69 72 HIS A CA 1
ATOM 578 C C . HIS A 1 72 ? 5.566 -11.246 -12.111 1.00 91.69 72 HIS A C 1
ATOM 580 O O . HIS A 1 72 ? 5.725 -11.208 -13.326 1.00 91.69 72 HIS A O 1
ATOM 586 N N . MET A 1 73 ? 5.645 -12.393 -11.422 1.00 87.25 73 MET A N 1
ATOM 587 C CA . MET A 1 73 ? 6.011 -13.671 -12.054 1.00 87.25 73 MET A CA 1
ATOM 588 C C . MET A 1 73 ? 5.085 -14.062 -13.216 1.00 87.25 73 MET A C 1
ATOM 590 O O . MET A 1 73 ? 5.550 -14.565 -14.241 1.00 87.25 73 MET A O 1
ATOM 594 N N . VAL A 1 74 ? 3.775 -13.830 -13.081 1.00 89.06 74 VAL A N 1
ATOM 595 C CA . VAL A 1 74 ? 2.796 -14.152 -14.133 1.00 89.06 74 VAL A CA 1
ATOM 596 C C . VAL A 1 74 ? 2.980 -13.244 -15.352 1.00 89.06 74 VAL A C 1
ATOM 598 O O . VAL A 1 74 ? 2.981 -13.728 -16.487 1.00 89.06 74 VAL A O 1
ATOM 601 N N . CYS A 1 75 ? 3.148 -11.939 -15.130 1.00 92.50 75 CYS A N 1
ATOM 602 C CA . CYS A 1 75 ? 3.343 -10.961 -16.201 1.00 92.50 75 CYS A CA 1
ATOM 603 C C . CYS A 1 75 ? 4.713 -11.110 -16.879 1.00 92.50 75 CYS A C 1
ATOM 605 O O . CYS A 1 75 ? 4.793 -11.045 -18.105 1.00 92.50 75 CYS A O 1
ATOM 607 N N . TRP A 1 76 ? 5.763 -11.404 -16.110 1.00 87.38 76 TRP A N 1
ATOM 608 C CA . TRP A 1 76 ? 7.146 -11.500 -16.578 1.00 87.38 76 TRP A CA 1
ATOM 609 C C . TRP A 1 76 ? 7.319 -12.524 -17.700 1.00 87.38 76 TRP A C 1
ATOM 611 O O . TRP A 1 76 ? 7.888 -12.221 -18.746 1.00 87.38 76 TRP A O 1
ATOM 621 N N . ASN A 1 77 ? 6.741 -13.717 -17.541 1.00 89.00 77 ASN A N 1
ATOM 622 C CA . ASN A 1 77 ? 6.831 -14.770 -18.555 1.00 89.00 77 ASN A CA 1
ATOM 623 C C . ASN A 1 77 ? 6.202 -14.375 -19.899 1.00 89.00 77 ASN A C 1
ATOM 625 O O . ASN A 1 77 ? 6.658 -14.830 -20.947 1.00 89.00 77 ASN A O 1
ATOM 629 N N . LYS A 1 78 ? 5.146 -13.553 -19.884 1.00 92.38 78 LYS A N 1
ATOM 630 C CA . LYS A 1 78 ? 4.525 -13.026 -21.108 1.00 92.38 78 LYS A CA 1
ATOM 631 C C . LYS A 1 78 ? 5.321 -11.854 -21.676 1.00 92.38 78 LYS A C 1
ATOM 633 O O . LYS A 1 78 ? 5.528 -11.798 -22.885 1.00 92.38 78 LYS A O 1
ATOM 638 N N . ALA A 1 79 ? 5.813 -10.970 -20.810 1.00 95.06 79 ALA A N 1
ATOM 639 C CA . ALA A 1 79 ? 6.648 -9.836 -21.191 1.00 95.06 79 ALA A CA 1
ATOM 640 C C . AL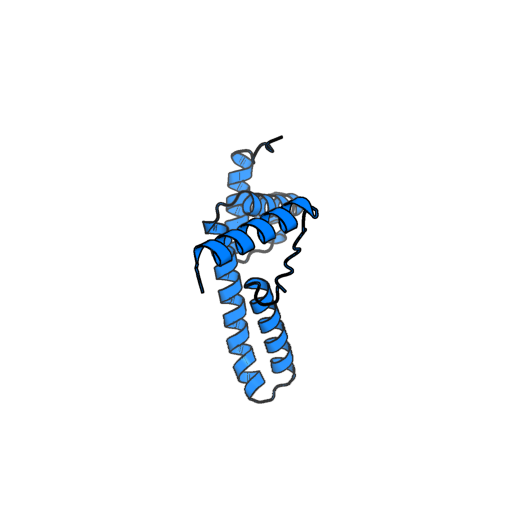A A 1 79 ? 7.917 -10.293 -21.931 1.00 95.06 79 ALA A C 1
ATOM 642 O O . ALA A 1 79 ? 8.200 -9.805 -23.022 1.00 95.06 79 ALA A O 1
ATOM 643 N N . MET A 1 80 ? 8.608 -11.315 -21.413 1.00 93.88 80 MET A N 1
ATOM 644 C CA . MET A 1 80 ? 9.805 -11.900 -22.039 1.00 93.88 80 MET A CA 1
ATOM 645 C C . MET A 1 80 ? 9.538 -12.574 -23.394 1.00 93.88 80 MET A C 1
ATOM 647 O O . MET A 1 80 ? 10.471 -12.822 -24.151 1.00 93.88 80 MET A O 1
ATOM 651 N N . LYS A 1 81 ? 8.272 -12.860 -23.718 1.00 95.62 81 LYS A N 1
ATOM 652 C CA . LYS A 1 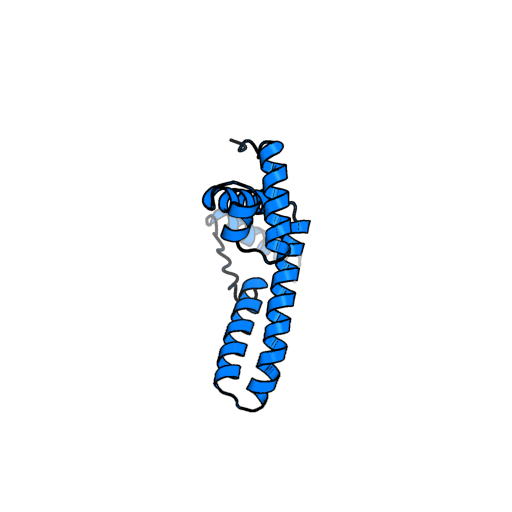81 ? 7.840 -13.391 -25.021 1.00 95.62 81 LYS A CA 1
ATOM 653 C C . LYS A 1 81 ? 7.381 -12.296 -25.993 1.00 95.62 81 LYS A C 1
ATOM 655 O O . LYS A 1 81 ? 6.874 -12.619 -27.061 1.00 95.62 81 LYS A O 1
ATOM 660 N N . GLY A 1 82 ? 7.539 -11.022 -25.632 1.00 94.19 82 GLY A N 1
ATOM 661 C CA . GLY A 1 82 ? 7.221 -9.881 -26.493 1.00 94.19 82 GLY A CA 1
ATOM 662 C C . GLY A 1 82 ? 5.788 -9.354 -26.378 1.00 94.19 82 GLY A C 1
ATOM 663 O O . GLY A 1 82 ? 5.394 -8.507 -27.177 1.00 94.19 82 GLY A O 1
ATOM 664 N N . ASP A 1 83 ? 4.994 -9.799 -25.397 1.00 97.31 83 ASP A N 1
ATOM 665 C CA . ASP A 1 83 ? 3.678 -9.200 -25.143 1.00 97.31 83 ASP A CA 1
ATOM 666 C C . ASP A 1 83 ? 3.845 -7.798 -24.531 1.00 97.31 83 ASP A C 1
ATOM 668 O O . ASP A 1 83 ? 4.106 -7.644 -23.336 1.00 97.31 83 ASP A O 1
ATOM 672 N N . LEU A 1 84 ? 3.666 -6.761 -25.353 1.00 95.38 84 LEU A N 1
ATOM 673 C CA . LEU A 1 84 ? 3.846 -5.361 -24.955 1.00 95.38 84 LEU A CA 1
ATOM 674 C C . LEU A 1 84 ? 2.898 -4.912 -23.830 1.00 95.38 84 LEU A C 1
ATOM 676 O O . LEU A 1 84 ? 3.258 -4.042 -23.034 1.00 95.38 84 LEU A O 1
ATOM 680 N N . LYS A 1 85 ? 1.699 -5.505 -23.713 1.00 95.62 85 LYS A N 1
ATOM 681 C CA . LYS A 1 85 ? 0.793 -5.203 -22.592 1.00 95.62 85 LYS A CA 1
ATOM 682 C C . LYS A 1 85 ? 1.346 -5.787 -21.298 1.00 95.62 85 LYS A C 1
ATOM 684 O O . LYS A 1 85 ? 1.317 -5.119 -20.266 1.00 95.62 85 LYS A O 1
ATOM 689 N N . ALA A 1 86 ? 1.881 -7.004 -21.359 1.00 95.06 86 ALA A N 1
ATOM 690 C CA . ALA A 1 86 ? 2.541 -7.627 -20.219 1.00 95.06 86 ALA A CA 1
ATOM 691 C C . ALA A 1 86 ? 3.822 -6.883 -19.815 1.00 95.06 86 ALA A C 1
ATOM 693 O O . ALA A 1 86 ? 4.052 -6.723 -18.622 1.00 95.06 86 ALA A O 1
ATOM 694 N N . VAL A 1 87 ? 4.602 -6.362 -20.774 1.00 94.69 87 VAL A N 1
ATOM 695 C CA . VAL A 1 87 ? 5.778 -5.512 -20.495 1.00 94.69 87 VAL A CA 1
ATOM 696 C C . VAL A 1 87 ? 5.382 -4.291 -19.666 1.00 94.69 87 VAL A C 1
ATOM 698 O O . VAL A 1 87 ? 5.987 -4.037 -18.626 1.00 94.69 87 VAL A O 1
ATOM 701 N N . LYS A 1 88 ? 4.333 -3.568 -20.080 1.00 96.81 88 LYS A N 1
ATOM 702 C CA . LYS A 1 88 ? 3.847 -2.397 -19.338 1.00 96.81 88 LYS A CA 1
ATOM 703 C C . LYS A 1 88 ? 3.386 -2.767 -17.924 1.00 96.81 88 LYS A C 1
ATOM 705 O O . LYS A 1 88 ? 3.806 -2.131 -16.965 1.00 96.81 88 LYS A O 1
ATOM 710 N N . LEU A 1 89 ? 2.581 -3.824 -17.791 1.00 96.06 89 LEU A N 1
ATOM 711 C CA . LEU A 1 89 ? 2.114 -4.302 -16.484 1.00 96.06 89 LEU A CA 1
ATOM 712 C C . LEU A 1 89 ? 3.273 -4.734 -15.574 1.00 96.06 89 LEU A C 1
ATOM 714 O O . LEU A 1 89 ? 3.275 -4.401 -14.393 1.00 96.06 89 LEU A O 1
ATOM 718 N N . SER A 1 90 ? 4.270 -5.442 -16.110 1.00 94.75 90 SER A N 1
ATOM 719 C CA . SER A 1 90 ? 5.475 -5.816 -15.365 1.00 94.75 90 SER A CA 1
ATOM 720 C C . SER A 1 90 ? 6.249 -4.587 -14.887 1.00 94.75 90 SER A C 1
ATOM 722 O O . SER A 1 90 ? 6.644 -4.554 -13.725 1.00 94.75 90 SER A O 1
ATOM 724 N N . ALA A 1 91 ? 6.415 -3.562 -15.728 1.00 94.38 91 ALA A N 1
ATOM 725 C CA . ALA A 1 91 ? 7.075 -2.315 -15.337 1.00 94.38 91 ALA A CA 1
ATOM 726 C C . ALA A 1 91 ? 6.319 -1.582 -14.211 1.00 94.38 91 ALA A C 1
ATOM 728 O O . ALA A 1 91 ? 6.940 -1.147 -13.240 1.00 94.38 91 ALA A O 1
ATOM 729 N N . ASP A 1 92 ? 4.986 -1.509 -14.293 1.00 96.19 92 ASP A N 1
ATOM 730 C CA . ASP A 1 92 ? 4.147 -0.895 -13.256 1.00 96.19 92 ASP A CA 1
ATOM 731 C C . ASP A 1 92 ? 4.231 -1.658 -11.920 1.00 96.19 92 ASP A C 1
ATOM 733 O O . ASP A 1 92 ? 4.292 -1.043 -10.853 1.00 96.19 92 ASP A O 1
ATOM 737 N N . ILE A 1 93 ? 4.283 -2.994 -11.958 1.00 94.38 93 ILE A N 1
ATOM 738 C CA . ILE A 1 93 ? 4.467 -3.822 -10.756 1.00 94.38 93 ILE A CA 1
ATOM 739 C C . ILE A 1 93 ? 5.866 -3.612 -10.160 1.00 94.38 93 ILE A C 1
ATOM 741 O O . ILE A 1 93 ? 5.983 -3.424 -8.951 1.00 94.38 93 ILE A O 1
ATOM 745 N N . CYS A 1 94 ? 6.921 -3.590 -10.982 1.00 92.19 94 CYS A N 1
ATOM 746 C CA . CYS A 1 94 ? 8.283 -3.304 -10.522 1.00 92.19 94 CYS A CA 1
ATOM 747 C C . CYS A 1 94 ? 8.383 -1.936 -9.843 1.00 92.19 94 CYS A C 1
ATOM 749 O O . CYS A 1 94 ? 9.028 -1.817 -8.803 1.00 92.19 94 CYS A O 1
ATOM 751 N N . LYS A 1 95 ? 7.704 -0.917 -10.385 1.00 94.12 95 LYS A N 1
ATOM 752 C CA . LYS A 1 95 ? 7.629 0.409 -9.766 1.00 94.12 95 LYS A CA 1
ATOM 753 C C . LYS A 1 95 ? 6.995 0.345 -8.374 1.00 94.12 95 LYS A C 1
ATOM 755 O O . LYS A 1 95 ? 7.578 0.871 -7.432 1.00 94.12 95 LYS A O 1
ATOM 760 N N . GLN A 1 96 ? 5.861 -0.342 -8.229 1.00 93.38 96 GLN A N 1
ATOM 761 C CA . GLN A 1 96 ? 5.191 -0.506 -6.931 1.00 93.38 96 GLN A CA 1
ATOM 762 C C . GLN A 1 96 ? 6.048 -1.280 -5.921 1.00 93.38 96 GLN A C 1
ATOM 764 O O . GLN A 1 96 ? 6.057 -0.940 -4.743 1.00 93.38 96 GLN A O 1
ATOM 769 N N . ILE A 1 97 ? 6.793 -2.300 -6.365 1.00 90.00 97 ILE A N 1
ATOM 770 C CA . ILE A 1 97 ? 7.752 -3.020 -5.513 1.00 90.00 97 ILE A CA 1
ATOM 771 C C . ILE A 1 97 ? 8.869 -2.068 -5.066 1.00 90.00 97 ILE A C 1
ATOM 773 O O . ILE A 1 97 ? 9.165 -1.988 -3.878 1.00 90.00 97 ILE A O 1
ATOM 777 N N . ALA A 1 98 ? 9.465 -1.303 -5.979 1.00 87.75 98 ALA A N 1
ATOM 778 C CA . ALA A 1 98 ? 10.534 -0.364 -5.643 1.00 87.75 98 ALA A CA 1
ATOM 779 C C . ALA A 1 98 ? 10.064 0.771 -4.710 1.00 87.75 98 ALA A C 1
ATOM 781 O O . ALA A 1 98 ? 10.820 1.198 -3.839 1.00 87.75 98 ALA A O 1
ATOM 782 N N . GLU A 1 99 ? 8.817 1.227 -4.848 1.00 89.12 99 GLU A N 1
ATOM 783 C CA . GLU A 1 99 ? 8.171 2.160 -3.915 1.00 89.12 99 GLU A CA 1
ATOM 784 C C . GLU A 1 99 ? 7.930 1.518 -2.545 1.00 89.12 99 GLU A C 1
ATOM 786 O O . GLU A 1 99 ? 8.266 2.123 -1.530 1.00 89.12 99 GLU A O 1
ATOM 791 N N . LEU A 1 100 ? 7.420 0.279 -2.508 1.00 86.31 100 LEU A N 1
ATOM 792 C CA . LEU A 1 100 ? 7.206 -0.471 -1.269 1.00 86.31 100 LEU A CA 1
ATOM 793 C C . LEU A 1 100 ? 8.517 -0.620 -0.488 1.00 86.31 100 LEU A C 1
ATOM 795 O O . LEU A 1 100 ? 8.555 -0.342 0.703 1.00 86.31 100 LEU A O 1
ATOM 799 N N . TRP A 1 101 ? 9.602 -1.006 -1.157 1.00 83.50 101 TRP A N 1
ATOM 800 C CA . TRP A 1 101 ? 10.917 -1.189 -0.539 1.00 83.50 101 TRP A CA 1
ATOM 801 C C . TRP A 1 101 ? 11.712 0.112 -0.349 1.00 83.50 101 TRP A C 1
ATOM 803 O O . TRP A 1 101 ? 12.819 0.072 0.182 1.00 83.50 101 TRP A O 1
ATOM 813 N N . GLY A 1 102 ? 11.178 1.261 -0.774 1.00 82.38 102 GLY A N 1
ATOM 814 C CA . GLY A 1 102 ? 11.848 2.558 -0.650 1.00 82.38 102 GLY A CA 1
ATOM 815 C C . GLY A 1 102 ? 13.092 2.725 -1.532 1.00 82.38 102 GLY A C 1
ATOM 816 O O . GLY A 1 102 ? 13.834 3.685 -1.356 1.00 82.38 102 GLY A O 1
ATOM 817 N N . VAL A 1 103 ? 13.317 1.835 -2.505 1.00 78.25 103 VAL A N 1
ATOM 818 C CA . VAL A 1 103 ? 14.493 1.843 -3.400 1.00 78.25 103 VAL A CA 1
ATOM 819 C C . VAL A 1 103 ? 14.491 3.066 -4.323 1.00 78.25 103 VAL A C 1
ATOM 821 O O . VAL A 1 103 ? 15.545 3.560 -4.707 1.00 78.25 103 VAL A O 1
ATOM 824 N N . ASN A 1 104 ? 13.305 3.590 -4.641 1.00 73.88 104 ASN A N 1
ATOM 825 C CA . ASN A 1 104 ? 13.146 4.815 -5.431 1.00 73.88 104 ASN A CA 1
ATOM 826 C C . ASN A 1 104 ? 13.349 6.104 -4.613 1.00 73.88 104 ASN A C 1
ATOM 828 O O . ASN A 1 104 ? 13.274 7.200 -5.171 1.00 73.88 104 ASN A O 1
ATOM 832 N N . GLY A 1 105 ? 13.558 6.004 -3.297 1.00 65.19 105 GLY A N 1
ATOM 833 C CA . GLY A 1 105 ? 13.820 7.160 -2.452 1.00 65.19 105 GLY A CA 1
ATOM 834 C C . GLY A 1 105 ? 15.210 7.722 -2.729 1.00 65.19 105 GLY A C 1
ATOM 835 O O . GLY A 1 105 ? 16.211 7.112 -2.363 1.00 65.19 105 GLY A O 1
ATOM 836 N N . ALA A 1 106 ? 15.288 8.908 -3.335 1.00 56.53 106 ALA A N 1
ATOM 837 C CA . ALA A 1 106 ? 16.512 9.694 -3.278 1.00 56.53 106 ALA A CA 1
ATOM 838 C C . ALA A 1 106 ? 16.799 10.019 -1.805 1.00 56.53 106 ALA A C 1
ATOM 840 O O . ALA A 1 106 ? 15.967 10.638 -1.137 1.00 56.53 106 ALA A O 1
ATOM 841 N N . ILE A 1 107 ? 17.971 9.626 -1.303 1.00 56.66 107 ILE A N 1
ATOM 842 C CA . ILE A 1 107 ? 18.469 10.111 -0.016 1.00 56.66 107 ILE A CA 1
ATOM 843 C C . ILE A 1 107 ? 18.794 11.597 -0.216 1.00 56.66 107 ILE A C 1
ATOM 845 O O . ILE A 1 107 ? 19.894 11.953 -0.629 1.00 56.66 107 ILE A O 1
ATOM 849 N N . LYS A 1 108 ? 17.822 12.483 0.014 1.00 49.81 108 LYS A N 1
ATOM 850 C CA . LYS A 1 108 ? 18.114 13.904 0.200 1.00 49.81 108 LYS A CA 1
ATOM 851 C C . LYS A 1 108 ? 18.691 14.059 1.601 1.00 49.81 108 LYS A C 1
ATOM 853 O O . LYS A 1 108 ? 17.950 14.064 2.578 1.00 49.81 108 LYS A O 1
ATOM 858 N N . MET A 1 109 ? 20.015 14.124 1.690 1.00 51.88 109 MET A N 1
ATOM 859 C CA . MET A 1 109 ? 20.672 14.662 2.876 1.00 51.88 109 MET A CA 1
ATOM 860 C C . MET A 1 109 ? 20.514 16.181 2.828 1.00 51.88 109 MET A C 1
ATOM 862 O O . MET A 1 109 ? 21.267 16.851 2.125 1.00 51.88 109 MET A O 1
ATOM 866 N N . ASP A 1 110 ? 19.527 16.717 3.544 1.00 48.41 110 ASP A N 1
ATOM 867 C CA . ASP A 1 110 ? 19.572 18.122 3.946 1.00 48.41 110 ASP A CA 1
ATOM 868 C C . ASP A 1 110 ? 20.639 18.230 5.037 1.00 48.41 110 ASP A C 1
ATOM 870 O O . ASP A 1 110 ? 20.405 17.926 6.206 1.00 48.41 110 ASP A O 1
ATOM 874 N N . VAL A 1 111 ? 21.861 18.576 4.628 1.00 56.47 111 VAL A N 1
ATOM 875 C CA . VAL A 1 111 ? 22.896 19.006 5.567 1.00 56.47 111 VAL A CA 1
ATOM 876 C C . VAL A 1 111 ? 22.590 20.459 5.896 1.00 56.47 111 VAL A C 1
ATOM 878 O O . VAL A 1 111 ? 23.013 21.376 5.194 1.00 56.47 111 VAL A O 1
ATOM 881 N N . GLU A 1 112 ? 21.810 20.668 6.949 1.00 53.69 112 GLU A N 1
ATOM 882 C CA . GLU A 1 112 ? 21.679 21.982 7.562 1.00 53.69 112 GLU A CA 1
ATOM 883 C C . GLU A 1 112 ? 22.994 22.259 8.305 1.00 53.69 112 GLU A C 1
ATOM 885 O O . GLU A 1 112 ? 23.224 21.767 9.408 1.00 53.69 112 GLU A O 1
ATOM 890 N N . VAL A 1 113 ? 23.921 22.974 7.660 1.00 59.03 113 VAL A N 1
ATOM 891 C CA . VAL A 1 113 ? 25.113 23.486 8.346 1.00 59.03 113 VAL A CA 1
ATOM 892 C C . VAL A 1 113 ? 24.638 24.623 9.245 1.00 59.03 113 VAL A C 1
ATOM 894 O O . VAL A 1 113 ? 24.417 25.742 8.775 1.00 59.03 113 VAL A O 1
ATOM 897 N N . SER A 1 114 ? 24.437 24.336 10.531 1.00 55.03 114 SER A N 1
ATOM 898 C CA . SER A 1 114 ? 24.135 25.342 11.548 1.00 55.03 114 SER A CA 1
ATOM 899 C C . SER A 1 114 ? 25.357 26.221 11.806 1.00 55.03 114 SER A C 1
ATOM 901 O O . SER A 1 114 ? 26.076 26.049 12.776 1.00 55.03 114 SER A O 1
ATOM 903 N N . GLY A 1 115 ? 25.572 27.203 10.933 1.00 55.72 115 GLY A N 1
ATOM 904 C CA . GLY A 1 115 ? 26.458 28.336 11.194 1.00 55.72 115 GLY A CA 1
ATOM 905 C C . GLY A 1 115 ? 27.961 28.032 11.176 1.00 55.72 115 GLY A C 1
ATOM 906 O O . GLY A 1 115 ? 28.435 26.925 11.405 1.00 55.72 115 GLY A O 1
ATOM 907 N N . GLY A 1 116 ? 28.745 29.070 10.881 1.00 57.69 116 GLY A N 1
ATOM 908 C CA . GLY A 1 116 ? 30.201 28.983 10.732 1.00 57.69 116 GLY A CA 1
ATOM 909 C C . GLY A 1 116 ? 30.976 28.640 12.009 1.00 57.69 116 GLY A C 1
ATOM 910 O O . GLY A 1 116 ? 32.171 28.381 11.910 1.00 57.69 116 GLY A O 1
ATOM 911 N N . GLU A 1 117 ? 30.330 28.608 13.179 1.00 59.28 117 GLU A N 1
ATOM 912 C CA . GLU A 1 117 ? 30.969 28.241 14.452 1.00 59.28 117 GLU A CA 1
ATOM 913 C C . GLU A 1 117 ? 31.290 26.738 14.517 1.00 59.28 117 GLU A C 1
ATOM 915 O O . GLU A 1 117 ? 32.395 26.371 14.917 1.00 59.28 117 GLU A O 1
ATOM 920 N N . ASP A 1 118 ? 30.401 25.876 14.006 1.00 62.16 118 ASP A N 1
ATOM 921 C CA . ASP A 1 118 ? 30.620 24.422 13.984 1.00 62.16 118 ASP A CA 1
ATOM 922 C C . ASP A 1 118 ? 31.673 24.014 12.941 1.00 62.16 118 ASP A C 1
AT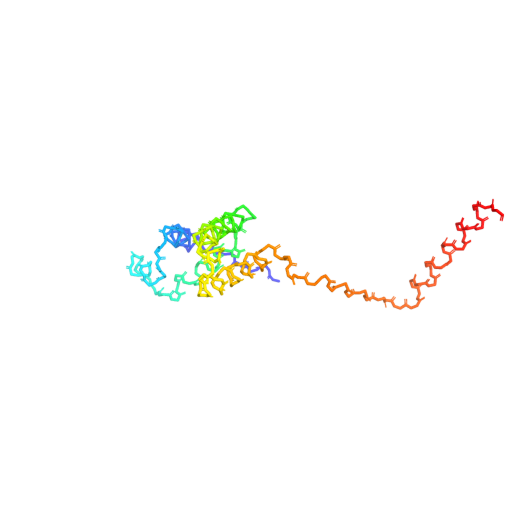OM 924 O O . ASP A 1 118 ? 32.481 23.114 13.173 1.00 62.16 118 ASP A O 1
ATOM 928 N N . PHE A 1 119 ? 31.727 24.712 11.801 1.00 63.56 119 PHE A N 1
ATOM 929 C CA . PHE A 1 119 ? 32.733 24.448 10.766 1.00 63.56 119 PHE A CA 1
ATOM 930 C C . PHE A 1 119 ? 34.127 24.951 11.169 1.00 63.56 119 PHE A C 1
ATOM 932 O O . PHE A 1 119 ? 35.122 24.277 10.900 1.00 63.56 119 PHE A O 1
ATOM 939 N N . ALA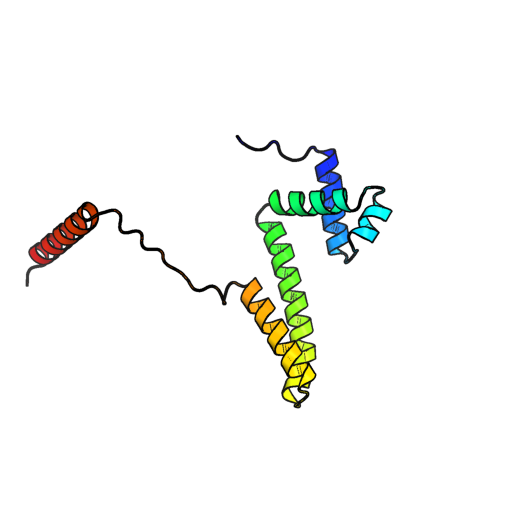 A 1 120 ? 34.213 26.100 11.848 1.00 68.88 120 ALA A N 1
ATOM 940 C CA . ALA A 1 120 ? 35.471 26.602 12.397 1.00 68.88 120 ALA A CA 1
ATOM 941 C C . ALA A 1 120 ? 36.016 25.673 13.494 1.00 68.88 120 ALA A C 1
ATOM 943 O O . ALA A 1 120 ? 37.199 25.345 13.472 1.00 68.88 120 ALA A O 1
ATOM 944 N N . GLY A 1 121 ? 35.153 25.173 14.388 1.00 70.44 121 GLY A N 1
ATOM 945 C CA . GLY A 1 121 ? 35.535 24.178 15.395 1.00 70.44 121 GLY A CA 1
ATOM 946 C C . GLY A 1 121 ? 36.001 22.851 14.784 1.00 70.44 121 GLY A C 1
ATOM 947 O O . GLY A 1 121 ? 36.984 22.266 15.244 1.00 70.44 121 GLY A O 1
ATOM 948 N N . LEU A 1 122 ? 35.347 22.403 13.705 1.00 71.25 122 LEU A N 1
ATOM 949 C CA . LEU A 1 122 ? 35.756 21.215 12.953 1.00 71.25 122 LEU A CA 1
ATOM 950 C C . LEU A 1 122 ? 37.136 21.407 12.298 1.00 71.25 122 LEU A C 1
ATOM 952 O O . LEU A 1 122 ? 37.994 20.534 12.425 1.00 71.25 122 LEU A O 1
ATOM 956 N N . LEU A 1 123 ? 37.384 22.550 11.650 1.00 72.50 123 LEU A N 1
ATOM 957 C CA . LEU A 1 123 ? 38.684 22.872 11.048 1.00 72.50 123 LEU A CA 1
ATOM 958 C C . LEU A 1 123 ? 39.810 22.959 12.088 1.00 72.50 123 LEU A C 1
ATOM 960 O O . LEU A 1 123 ? 40.885 22.409 11.851 1.00 72.50 123 LEU A O 1
ATOM 964 N N . ASP A 1 124 ? 39.556 23.575 13.244 1.00 75.88 124 ASP A N 1
ATOM 965 C CA . ASP A 1 124 ? 40.516 23.650 14.354 1.00 75.88 124 ASP A CA 1
ATOM 966 C C . ASP A 1 124 ? 40.885 22.254 14.882 1.00 75.88 124 ASP A C 1
ATOM 968 O O . ASP A 1 124 ? 42.045 21.984 15.207 1.00 75.88 124 ASP A O 1
ATOM 972 N N . SER A 1 125 ? 39.906 21.345 14.944 1.00 71.06 125 SER A N 1
ATOM 973 C CA . SER A 1 125 ? 40.131 19.965 15.384 1.00 71.06 125 SER A CA 1
ATOM 974 C C . SER A 1 125 ? 40.990 19.171 14.393 1.00 71.06 125 SER A C 1
ATOM 976 O O . SER A 1 125 ? 41.944 18.515 14.808 1.00 71.06 125 SER A O 1
ATOM 978 N N . ILE A 1 126 ? 40.743 19.331 13.086 1.00 73.50 126 ILE A N 1
ATOM 979 C CA . ILE A 1 126 ? 41.528 18.694 12.018 1.00 73.50 126 ILE A CA 1
ATOM 980 C C . ILE A 1 126 ? 42.957 19.257 11.986 1.00 73.50 126 ILE A C 1
ATOM 982 O O . ILE A 1 126 ? 43.915 18.504 11.828 1.00 73.50 126 ILE A O 1
ATOM 986 N N . GLN A 1 127 ? 43.135 20.570 12.166 1.00 71.44 127 GLN A N 1
ATOM 987 C CA . GLN A 1 127 ? 44.465 21.189 12.192 1.00 71.44 127 GLN A CA 1
ATOM 988 C C . GLN A 1 127 ? 45.309 20.735 13.389 1.00 71.44 127 GLN A C 1
ATOM 990 O O . GLN A 1 127 ? 46.510 20.519 13.227 1.00 71.44 127 GLN A O 1
ATOM 995 N N . ARG A 1 128 ? 44.705 20.545 14.572 1.00 73.25 128 ARG A N 1
ATOM 996 C CA . ARG A 1 128 ? 45.411 19.981 15.737 1.00 73.25 128 ARG A CA 1
ATOM 997 C C . ARG A 1 128 ? 45.789 18.521 15.530 1.00 73.25 128 ARG A C 1
ATOM 999 O O . ARG A 1 128 ? 46.909 18.147 15.849 1.00 73.25 128 ARG A O 1
ATOM 1006 N N . GLU A 1 129 ? 44.898 17.724 14.949 1.00 68.50 129 GLU A N 1
ATOM 1007 C CA . GLU A 1 129 ? 45.164 16.309 14.677 1.00 68.50 129 GLU A CA 1
ATOM 1008 C C . GLU A 1 129 ? 46.284 16.124 13.638 1.00 68.50 129 GLU A C 1
ATOM 1010 O O . GLU A 1 129 ? 47.137 15.255 13.800 1.00 68.50 129 GLU A O 1
ATOM 1015 N N . VAL A 1 130 ? 46.356 16.989 12.619 1.00 67.19 130 VAL A N 1
ATOM 1016 C CA . VAL A 1 130 ? 47.462 17.008 11.643 1.00 67.19 130 VAL A CA 1
ATOM 1017 C C . VAL A 1 130 ? 48.776 17.499 12.268 1.00 67.19 130 VAL A C 1
ATOM 1019 O O . VAL A 1 130 ? 49.832 16.967 11.933 1.00 67.19 130 VAL A O 1
ATOM 1022 N N . ALA A 1 131 ? 48.736 18.463 13.195 1.00 67.00 131 ALA A N 1
ATOM 1023 C CA . ALA A 1 131 ? 49.924 18.941 13.910 1.00 67.00 131 ALA A CA 1
ATOM 1024 C C . ALA A 1 131 ? 50.483 17.906 14.908 1.00 67.00 131 ALA A C 1
ATOM 1026 O O . ALA A 1 131 ? 51.700 17.771 15.021 1.00 67.00 131 ALA A O 1
ATOM 1027 N N . ASP A 1 132 ? 49.613 17.143 15.577 1.00 58.72 132 ASP A N 1
ATOM 1028 C CA . ASP A 1 132 ? 50.003 16.050 16.481 1.00 58.72 132 ASP A CA 1
ATOM 1029 C C . ASP A 1 132 ? 50.407 14.766 15.727 1.00 58.72 132 ASP A C 1
ATOM 1031 O O . ASP A 1 132 ? 51.141 13.939 16.269 1.00 58.72 132 ASP A O 1
ATOM 1035 N N . SER A 1 133 ? 49.983 14.603 14.466 1.00 57.56 133 SER A N 1
ATOM 1036 C CA . SER A 1 133 ? 50.327 13.443 13.621 1.00 57.56 133 SER A CA 1
ATOM 1037 C C . SER A 1 133 ? 51.672 13.556 12.890 1.00 57.56 133 SER A C 1
ATOM 1039 O O . SER A 1 133 ? 52.021 12.632 12.159 1.00 57.56 133 SER A O 1
ATOM 1041 N N . GLY A 1 134 ? 52.421 14.647 13.088 1.00 57.16 134 GLY A N 1
ATOM 1042 C CA . GLY A 1 134 ? 53.847 14.783 12.766 1.00 57.16 134 GLY A CA 1
ATOM 1043 C C . GLY A 1 134 ? 54.342 14.078 11.494 1.00 57.16 134 GLY A C 1
ATOM 1044 O O . GLY A 1 134 ? 54.955 13.011 11.580 1.00 57.16 134 GLY A O 1
ATOM 1045 N N . VAL A 1 135 ? 54.163 14.728 10.339 1.00 49.59 135 VAL A N 1
ATOM 1046 C CA . VAL A 1 135 ? 55.079 14.611 9.187 1.00 49.59 135 VAL A CA 1
ATOM 1047 C C . VAL A 1 135 ? 55.766 15.951 8.988 1.00 49.59 135 VAL A C 1
ATOM 1049 O O . VAL A 1 135 ? 55.043 16.972 8.977 1.00 49.59 135 VAL A O 1
#

Organism: Corynebacterium flavescens (NCBI:txid28028)